Protein AF-E9FIZ4-F1 (afdb_monomer_lite)

Foldseek 3Di:
DDDDDDDDDDDDDDDDPDDDDDDDDDDDDDDDDDDDDDDDDPPVPPPPCPVQDAPPDPDPPPRHDDDDDDPVRVVCVVCPPPDPDADDDDADLVLLVVLVVLLVVLVHDDDDDDDDDPDGDPDPVSVVVSNVVVVVVSVVNSVVSNVVSVVSNVVVVVVVVVVVVVVD

Structure (mmCIF, N/CA/C/O backbone):
data_AF-E9FIZ4-F1
#
_entry.id   AF-E9FIZ4-F1
#
loop_
_atom_site.group_PDB
_atom_site.id
_atom_site.type_symbol
_atom_site.label_atom_id
_atom_site.label_alt_id
_atom_site.label_comp_id
_atom_site.label_asym_id
_atom_site.label_entity_id
_atom_site.label_seq_id
_atom_site.pdbx_PDB_ins_code
_atom_site.Cartn_x
_atom_site.Cartn_y
_atom_site.Cartn_z
_atom_site.occupancy
_atom_site.B_iso_or_equiv
_atom_site.auth_seq_id
_atom_site.auth_comp_id
_atom_site.auth_asym_id
_atom_site.auth_atom_id
_atom_site.pdbx_PDB_model_num
ATOM 1 N N . MET A 1 1 ? 46.064 37.809 -17.741 1.00 36.31 1 MET A N 1
ATOM 2 C CA . MET A 1 1 ? 46.437 38.230 -19.110 1.00 36.31 1 MET A CA 1
ATOM 3 C C . MET A 1 1 ? 45.950 37.196 -20.114 1.00 36.31 1 MET A C 1
ATOM 5 O O . MET A 1 1 ? 46.242 36.027 -19.935 1.00 36.31 1 MET A O 1
ATOM 9 N N . LYS A 1 2 ? 45.262 37.695 -21.153 1.00 41.84 2 LYS A N 1
ATOM 10 C CA . LYS A 1 2 ? 44.956 37.106 -22.474 1.00 41.84 2 LYS A CA 1
ATOM 11 C C . LYS A 1 2 ? 43.984 35.915 -22.543 1.00 41.84 2 LYS A C 1
ATOM 13 O O . LYS A 1 2 ? 44.364 34.755 -22.507 1.00 41.84 2 LYS A O 1
ATOM 18 N N . ASN A 1 3 ? 42.730 36.282 -22.805 1.00 49.31 3 ASN A N 1
ATOM 19 C CA . ASN A 1 3 ? 41.675 35.455 -23.389 1.00 49.31 3 ASN A CA 1
ATOM 20 C C . ASN A 1 3 ? 41.873 35.417 -24.919 1.00 49.31 3 ASN A C 1
ATOM 22 O O . ASN A 1 3 ? 42.145 36.468 -25.506 1.00 49.31 3 ASN A O 1
ATOM 26 N N . LYS A 1 4 ? 41.683 34.268 -25.578 1.00 53.50 4 LYS A N 1
ATOM 27 C CA . LYS A 1 4 ? 41.555 34.183 -27.045 1.00 53.50 4 LYS A CA 1
ATOM 28 C C . LYS A 1 4 ? 40.111 33.817 -27.390 1.00 53.50 4 LYS A C 1
ATOM 30 O O . LYS A 1 4 ? 39.631 32.753 -27.019 1.00 53.50 4 LYS A O 1
ATOM 35 N N . LYS A 1 5 ? 39.417 34.747 -28.046 1.00 56.50 5 LYS A N 1
ATOM 36 C CA . LYS A 1 5 ? 38.071 34.590 -28.607 1.00 56.50 5 LYS A CA 1
ATOM 37 C C . LYS A 1 5 ? 38.261 34.303 -30.093 1.00 56.50 5 LYS A C 1
ATOM 39 O O . LYS A 1 5 ? 38.723 35.186 -30.810 1.00 56.50 5 LYS A O 1
ATOM 44 N N . GLU A 1 6 ? 37.925 33.104 -30.545 1.00 53.69 6 GLU A N 1
ATOM 45 C CA . GLU A 1 6 ? 37.836 32.816 -31.975 1.00 53.69 6 GLU A CA 1
ATOM 46 C C . GLU A 1 6 ? 36.367 32.878 -32.386 1.00 53.69 6 GLU A C 1
ATOM 48 O O . GLU A 1 6 ? 35.551 32.028 -32.048 1.00 53.69 6 GLU A O 1
ATOM 53 N N . VAL A 1 7 ? 36.030 33.970 -33.068 1.00 50.34 7 VAL A N 1
ATOM 54 C CA . VAL A 1 7 ? 34.823 34.100 -33.878 1.00 50.34 7 VAL A CA 1
ATOM 55 C C . VAL A 1 7 ? 35.262 33.805 -35.305 1.00 50.34 7 VAL A C 1
ATOM 57 O O . VAL A 1 7 ? 36.138 34.503 -35.816 1.00 50.34 7 VAL A O 1
ATOM 60 N N . TYR A 1 8 ? 34.653 32.822 -35.967 1.00 47.88 8 TYR A N 1
ATOM 61 C CA . TYR A 1 8 ? 34.761 32.706 -37.419 1.00 47.88 8 TYR A CA 1
ATOM 62 C C . TYR A 1 8 ? 33.387 32.474 -38.044 1.00 47.88 8 TYR A C 1
ATOM 64 O O . TYR A 1 8 ? 32.658 31.549 -37.695 1.00 47.88 8 TYR A O 1
ATOM 72 N N . GLY A 1 9 ? 33.013 33.423 -38.902 1.00 44.03 9 GLY A N 1
ATOM 73 C CA . GLY A 1 9 ? 31.667 33.626 -39.412 1.00 44.03 9 GLY A CA 1
ATOM 74 C C . GLY A 1 9 ? 31.262 32.692 -40.549 1.00 44.03 9 GLY A C 1
ATOM 75 O O . GLY A 1 9 ? 32.056 32.289 -41.397 1.00 44.03 9 GLY A O 1
ATOM 76 N N . PHE A 1 10 ? 29.959 32.439 -40.581 1.00 53.66 10 PHE A N 1
ATOM 77 C CA . PHE A 1 10 ? 29.201 31.804 -41.649 1.00 53.66 10 PHE A CA 1
ATOM 78 C C . PHE A 1 10 ? 29.316 32.620 -42.952 1.00 53.66 10 PHE A C 1
ATOM 80 O O . PHE A 1 10 ? 28.693 33.676 -43.089 1.00 53.66 10 PHE A O 1
ATOM 87 N N . ARG A 1 11 ? 30.100 32.153 -43.935 1.00 57.00 11 ARG A N 1
ATOM 88 C CA . ARG A 1 11 ? 30.081 32.738 -45.285 1.00 57.00 11 ARG A CA 1
ATOM 89 C C . ARG A 1 11 ? 28.935 32.124 -46.085 1.00 57.00 11 ARG A C 1
ATOM 91 O O . ARG A 1 11 ? 29.021 30.997 -46.561 1.00 57.00 11 ARG A O 1
ATOM 98 N N . LY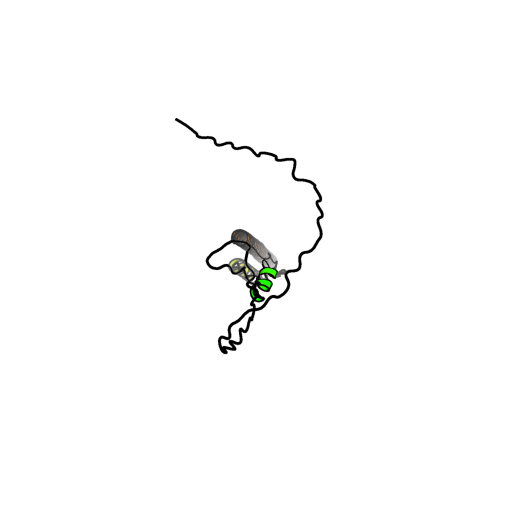S A 1 12 ? 27.856 32.893 -46.249 1.00 53.66 12 LYS A N 1
ATOM 99 C CA . LYS A 1 12 ? 26.818 32.635 -47.252 1.00 53.66 12 LYS A CA 1
ATOM 100 C C . LYS A 1 12 ? 27.451 32.648 -48.647 1.00 53.66 12 LYS A C 1
ATOM 102 O O . LYS A 1 12 ? 27.859 33.708 -49.107 1.00 53.66 12 LYS A O 1
ATOM 107 N N . SER A 1 13 ? 27.443 31.513 -49.338 1.00 53.84 13 SER A N 1
ATOM 108 C CA . SER A 1 13 ? 27.455 31.493 -50.801 1.00 53.84 13 SER A CA 1
ATOM 109 C C . SER A 1 13 ? 26.011 31.325 -51.276 1.00 53.84 13 SER A C 1
ATOM 111 O O . SER A 1 13 ? 25.414 30.255 -51.177 1.00 53.84 13 SER A O 1
ATOM 113 N N . LYS A 1 14 ? 25.411 32.436 -51.712 1.00 54.66 14 LYS A N 1
ATOM 114 C CA . LYS A 1 14 ? 24.344 32.417 -52.719 1.00 54.66 14 LYS A CA 1
ATOM 115 C C . LYS A 1 14 ? 25.067 32.225 -54.064 1.00 54.66 14 LYS A C 1
ATOM 117 O O . LYS A 1 14 ? 26.124 32.820 -54.212 1.00 54.66 14 LYS A O 1
ATOM 122 N N . VAL A 1 15 ? 24.477 31.502 -55.024 1.00 52.56 15 VAL A N 1
ATOM 123 C CA . VAL A 1 15 ? 24.995 31.203 -56.393 1.00 52.56 15 VAL A CA 1
ATOM 124 C C . VAL A 1 15 ? 25.600 29.796 -56.570 1.00 52.56 15 VAL A C 1
ATOM 126 O O . VAL A 1 15 ? 26.749 29.628 -56.947 1.00 52.56 15 VAL A O 1
ATOM 129 N N . ALA A 1 16 ? 24.789 28.757 -56.361 1.00 49.59 16 ALA A N 1
ATOM 130 C CA . ALA A 1 16 ? 24.933 27.489 -57.099 1.00 49.59 16 ALA A CA 1
ATOM 131 C C . ALA A 1 16 ? 23.570 26.792 -57.288 1.00 49.59 16 ALA A C 1
ATOM 133 O O . ALA A 1 16 ? 23.456 25.571 -57.299 1.00 49.59 16 ALA A O 1
ATOM 134 N N . LYS A 1 17 ? 22.503 27.595 -57.401 1.00 52.12 17 LYS A N 1
ATOM 135 C CA . LYS A 1 17 ? 21.249 27.154 -58.013 1.00 52.12 17 LYS A CA 1
ATOM 136 C C . LYS A 1 17 ? 21.387 27.391 -59.518 1.00 52.12 17 LYS A C 1
ATOM 138 O O . LYS A 1 17 ? 21.849 28.458 -59.903 1.00 52.12 17 LYS A O 1
ATOM 143 N N . THR A 1 18 ? 20.938 26.404 -60.293 1.00 53.62 18 THR A N 1
ATOM 144 C CA . THR A 1 18 ? 20.636 26.434 -61.735 1.00 53.62 18 THR A CA 1
ATOM 145 C C . THR A 1 18 ? 21.815 26.620 -62.696 1.00 53.62 18 THR A C 1
ATOM 147 O O . THR A 1 18 ? 22.235 27.748 -62.916 1.00 53.62 18 THR A O 1
ATOM 150 N N . LEU A 1 19 ? 22.220 25.553 -63.400 1.00 45.31 19 LEU A N 1
ATOM 151 C CA . LEU A 1 19 ? 22.105 25.554 -64.864 1.00 45.31 19 LEU A CA 1
ATOM 152 C C . LEU A 1 19 ? 22.167 24.140 -65.463 1.00 45.31 19 LEU A C 1
ATOM 154 O O . LEU A 1 19 ? 23.036 23.334 -65.153 1.00 45.31 19 LEU A O 1
ATOM 158 N N . CYS A 1 20 ? 21.187 23.897 -66.324 1.00 45.00 20 CYS A N 1
ATOM 159 C CA . CYS A 1 20 ? 21.021 22.790 -67.247 1.00 45.00 20 CYS A CA 1
ATOM 160 C C . CYS A 1 20 ? 22.150 22.770 -68.296 1.00 45.00 20 CYS A C 1
ATOM 162 O O . CYS A 1 20 ? 22.562 23.827 -68.768 1.00 45.00 20 CYS A O 1
ATOM 164 N N . GLY A 1 21 ? 22.607 21.583 -68.693 1.00 42.91 21 GLY A N 1
ATOM 165 C CA . GLY A 1 21 ? 23.596 21.403 -69.755 1.00 42.91 21 GLY A CA 1
ATOM 166 C C . GLY A 1 21 ? 23.558 19.980 -70.295 1.00 42.91 21 GLY A C 1
ATOM 167 O O . GLY A 1 21 ? 24.351 19.136 -69.897 1.00 42.91 21 GLY A O 1
ATOM 168 N N . ALA A 1 22 ? 22.590 19.712 -71.165 1.00 52.09 22 ALA A N 1
ATOM 169 C CA . ALA A 1 22 ? 22.526 18.507 -71.976 1.00 52.09 22 ALA A CA 1
ATOM 170 C C . ALA A 1 22 ? 23.715 18.441 -72.947 1.00 52.09 22 ALA A C 1
ATOM 172 O O . ALA A 1 22 ? 23.890 19.387 -73.707 1.00 52.09 22 ALA A O 1
ATOM 173 N N . VAL A 1 23 ? 24.443 17.318 -72.999 1.00 45.47 23 VAL A N 1
ATOM 174 C CA . VAL A 1 23 ? 25.047 16.805 -74.244 1.00 45.47 23 VAL A CA 1
ATOM 175 C C . VAL A 1 23 ? 25.009 15.274 -74.225 1.00 45.47 23 VAL A C 1
ATOM 177 O O . VAL A 1 23 ? 25.690 14.605 -73.453 1.00 45.47 23 VAL A O 1
ATOM 180 N N . LEU A 1 24 ? 24.146 14.761 -75.094 1.00 38.09 24 LEU A N 1
ATOM 181 C CA . LEU A 1 24 ? 24.074 13.400 -75.609 1.00 38.09 24 LEU A CA 1
ATOM 182 C C . LEU A 1 24 ? 25.295 13.098 -76.497 1.00 38.09 24 LEU A C 1
ATOM 184 O O . LEU A 1 24 ? 25.720 13.977 -77.241 1.00 38.09 24 LEU A O 1
ATOM 188 N N . GLY A 1 25 ? 25.730 11.834 -76.552 1.00 33.06 25 GLY A N 1
ATOM 189 C CA . GLY A 1 25 ? 26.159 11.242 -77.829 1.00 33.06 25 GLY A CA 1
ATOM 190 C C . GLY A 1 25 ? 27.569 10.644 -77.927 1.00 33.06 25 GLY A C 1
ATOM 191 O O . GLY A 1 25 ? 28.552 11.358 -78.066 1.00 33.06 25 GLY A O 1
ATOM 192 N N . THR A 1 26 ? 27.591 9.308 -78.014 1.00 43.41 26 THR A N 1
ATOM 193 C CA . THR A 1 26 ? 28.370 8.478 -78.964 1.00 43.41 26 THR A CA 1
ATOM 194 C C . THR A 1 26 ? 29.905 8.524 -78.970 1.00 43.41 26 THR A C 1
ATOM 196 O O . THR A 1 26 ? 30.495 9.443 -79.526 1.00 43.41 26 THR A O 1
ATOM 199 N N . ALA A 1 27 ? 30.532 7.404 -78.580 1.00 41.25 27 ALA A N 1
ATOM 200 C CA . ALA A 1 27 ? 31.643 6.806 -79.335 1.00 41.25 27 ALA A CA 1
ATOM 201 C C . ALA A 1 27 ? 31.800 5.307 -78.999 1.00 41.25 27 ALA A C 1
ATOM 203 O O . ALA A 1 27 ? 32.173 4.935 -77.890 1.00 41.25 27 ALA A O 1
ATOM 204 N N . LEU A 1 28 ? 31.484 4.459 -79.981 1.00 43.44 28 LEU A N 1
ATOM 205 C CA . LEU A 1 28 ? 31.839 3.040 -80.052 1.00 43.44 28 LEU A CA 1
ATOM 206 C C . LEU A 1 28 ? 33.368 2.893 -80.089 1.00 43.44 28 LEU A C 1
ATOM 208 O O . LEU A 1 28 ? 34.011 3.576 -80.884 1.00 43.44 28 LEU A O 1
ATOM 212 N N . ILE A 1 29 ? 33.939 1.952 -79.333 1.00 48.03 29 ILE A N 1
ATOM 213 C CA . ILE A 1 29 ? 35.253 1.387 -79.667 1.00 48.03 29 ILE A CA 1
ATOM 214 C C . ILE A 1 29 ? 35.050 -0.095 -79.953 1.00 48.03 29 ILE A C 1
ATOM 216 O O . ILE A 1 29 ? 34.709 -0.890 -79.080 1.00 48.03 29 ILE A O 1
ATOM 220 N N . ALA A 1 30 ? 35.180 -0.397 -81.240 1.00 38.94 30 ALA A N 1
ATOM 221 C CA . ALA A 1 30 ? 35.110 -1.713 -81.831 1.00 38.94 30 ALA A CA 1
ATOM 222 C C . ALA A 1 30 ? 36.337 -2.562 -81.469 1.00 38.94 30 ALA A C 1
ATOM 224 O O . ALA A 1 30 ? 37.450 -2.057 -81.324 1.00 38.94 30 ALA A O 1
ATOM 225 N N . LEU A 1 31 ? 36.075 -3.865 -81.381 1.00 44.69 31 LEU A N 1
ATOM 226 C CA . LEU A 1 31 ? 37.006 -4.988 -81.422 1.00 44.69 31 LEU A CA 1
ATOM 227 C C . LEU A 1 31 ? 38.176 -4.771 -82.400 1.00 44.69 31 LEU A C 1
ATOM 229 O O . LEU A 1 31 ? 37.956 -4.501 -83.580 1.00 44.69 31 LEU A O 1
ATOM 233 N N . ALA A 1 32 ? 39.399 -5.007 -81.925 1.00 36.78 32 ALA A N 1
ATOM 234 C CA . ALA A 1 32 ? 40.524 -5.410 -82.760 1.00 36.78 32 ALA A CA 1
ATOM 235 C C . ALA A 1 32 ? 41.451 -6.334 -81.954 1.00 36.78 32 ALA A C 1
ATOM 237 O O . ALA A 1 32 ? 42.023 -5.947 -80.937 1.00 36.78 32 ALA A O 1
ATOM 238 N N . ASP A 1 33 ? 41.528 -7.570 -82.435 1.00 37.84 33 ASP A N 1
ATOM 239 C CA . ASP A 1 33 ? 42.342 -8.694 -81.987 1.00 37.84 33 ASP A CA 1
ATOM 240 C C . ASP A 1 33 ? 43.821 -8.369 -81.725 1.00 37.84 33 ASP A C 1
ATOM 242 O O . ASP A 1 33 ? 44.449 -7.646 -82.500 1.00 37.84 33 ASP A O 1
ATOM 246 N N . LYS A 1 34 ? 44.423 -9.059 -80.744 1.00 36.69 34 LYS A N 1
ATOM 247 C CA . LYS A 1 34 ? 45.468 -10.070 -81.015 1.00 36.69 34 LYS A CA 1
ATOM 248 C C . LYS A 1 34 ? 46.027 -10.712 -79.738 1.00 36.69 34 LYS A C 1
ATOM 250 O O . LYS A 1 34 ? 46.646 -10.023 -78.943 1.00 36.69 34 LYS A O 1
ATOM 255 N N . ALA A 1 35 ? 45.886 -12.046 -79.695 1.00 37.16 35 ALA A N 1
ATOM 256 C CA . ALA A 1 35 ? 46.833 -13.077 -79.234 1.00 37.16 35 ALA A CA 1
ATOM 257 C C . ALA A 1 35 ? 47.418 -12.929 -77.806 1.00 37.16 35 ALA A C 1
ATOM 259 O O . ALA A 1 35 ? 47.988 -11.914 -77.448 1.00 37.16 35 ALA A O 1
ATOM 260 N N . VAL A 1 36 ? 47.396 -13.938 -76.938 1.00 34.69 36 VAL A N 1
ATOM 261 C CA . VAL A 1 36 ? 47.958 -15.287 -77.108 1.00 34.69 36 VAL A CA 1
ATOM 262 C C . VAL A 1 36 ? 47.335 -16.202 -76.043 1.00 34.69 36 VAL A C 1
ATOM 264 O O . VAL A 1 36 ? 47.080 -15.774 -74.922 1.00 34.69 36 VAL A O 1
ATOM 267 N N . PHE A 1 37 ? 47.108 -17.459 -76.416 1.00 43.84 37 PHE A N 1
ATOM 268 C CA . PHE A 1 37 ? 46.655 -18.552 -75.560 1.00 43.84 37 PHE A CA 1
ATOM 269 C C . PHE A 1 37 ? 47.526 -18.737 -74.302 1.00 43.84 37 PHE A C 1
ATOM 271 O O . PHE A 1 37 ? 48.705 -19.068 -74.405 1.00 43.84 37 PHE A O 1
ATOM 278 N N . ALA A 1 38 ? 46.903 -18.592 -73.135 1.00 33.19 38 ALA A N 1
ATOM 279 C CA . ALA A 1 38 ? 47.252 -19.279 -71.893 1.00 33.19 38 ALA A CA 1
ATOM 280 C C . ALA A 1 38 ? 45.923 -19.886 -71.422 1.00 33.19 38 ALA A C 1
ATOM 282 O O . ALA A 1 38 ? 44.981 -19.156 -71.128 1.00 33.19 38 ALA A O 1
ATOM 283 N N . ASP A 1 39 ? 45.667 -21.120 -71.839 1.00 36.12 39 ASP A N 1
ATOM 284 C CA . ASP A 1 39 ? 45.890 -22.327 -71.036 1.00 36.12 39 ASP A CA 1
ATOM 285 C C . ASP A 1 39 ? 44.999 -22.341 -69.790 1.00 36.12 39 ASP A C 1
ATOM 287 O O . ASP A 1 39 ? 44.980 -21.415 -68.980 1.00 36.12 39 ASP A O 1
ATOM 291 N N . GLU A 1 40 ? 44.164 -23.367 -69.749 1.00 42.12 40 GLU A N 1
ATOM 292 C CA . GLU A 1 40 ? 42.933 -23.437 -68.983 1.00 42.12 40 GLU A CA 1
ATOM 293 C C . GLU A 1 40 ? 43.176 -23.344 -67.477 1.00 42.12 40 GLU A C 1
ATOM 295 O O . GLU A 1 40 ? 43.774 -24.226 -66.866 1.00 42.12 40 GLU A O 1
ATOM 300 N N . VAL A 1 41 ? 42.568 -22.344 -66.843 1.00 38.00 41 VAL A N 1
ATOM 301 C CA . VAL A 1 41 ? 42.044 -22.523 -65.493 1.00 38.00 41 VAL A CA 1
ATOM 302 C C . VAL A 1 41 ? 40.609 -22.024 -65.509 1.00 38.00 41 VAL A C 1
ATOM 304 O O . VAL A 1 41 ? 40.332 -20.835 -65.363 1.00 38.00 41 VAL A O 1
ATOM 307 N N . THR A 1 42 ? 39.668 -22.947 -65.698 1.00 38.56 42 THR A N 1
ATOM 308 C CA . THR A 1 42 ? 38.298 -22.779 -65.208 1.00 38.56 42 THR A CA 1
ATOM 309 C C . THR A 1 42 ? 38.341 -22.707 -63.684 1.00 38.56 42 THR A C 1
ATOM 311 O O . THR A 1 42 ? 37.969 -23.649 -62.986 1.00 38.56 42 THR A O 1
ATOM 314 N N . GLU A 1 43 ? 38.792 -21.576 -63.143 1.00 37.94 43 GLU A N 1
ATOM 315 C CA . GLU A 1 43 ? 38.344 -21.174 -61.825 1.00 37.94 43 GLU A CA 1
ATOM 316 C C . GLU A 1 43 ? 36.889 -20.790 -62.014 1.00 37.94 43 GLU A C 1
ATOM 318 O O . GLU A 1 43 ? 36.547 -19.796 -62.654 1.00 37.94 43 GLU A O 1
ATOM 323 N N . THR A 1 44 ? 36.012 -21.642 -61.495 1.00 37.72 44 THR A N 1
ATOM 324 C CA . THR A 1 44 ? 34.640 -21.254 -61.218 1.00 37.72 44 THR A CA 1
ATOM 325 C C . THR A 1 44 ? 34.735 -20.122 -60.202 1.00 37.72 44 THR A C 1
ATOM 327 O O . THR A 1 44 ? 34.695 -20.358 -58.996 1.00 37.72 44 THR A O 1
ATOM 330 N N . THR A 1 45 ? 34.915 -18.886 -60.676 1.00 40.22 45 THR A N 1
ATOM 331 C CA . THR A 1 45 ? 34.655 -17.694 -59.886 1.00 40.22 45 THR A CA 1
ATOM 332 C C . THR A 1 45 ? 33.161 -17.739 -59.623 1.00 40.22 45 THR A C 1
ATOM 334 O O . THR A 1 45 ? 32.341 -17.229 -60.381 1.00 40.22 45 THR A O 1
ATOM 337 N N . SER A 1 46 ? 32.795 -18.439 -58.552 1.00 41.00 46 SER A N 1
ATOM 338 C CA . SER A 1 46 ? 31.546 -18.214 -57.859 1.00 41.00 46 SER A CA 1
ATOM 339 C C . SER A 1 46 ? 31.646 -16.790 -57.343 1.00 41.00 46 SER A C 1
ATOM 341 O O . SER A 1 46 ? 32.021 -16.541 -56.202 1.00 41.00 46 SER A O 1
ATOM 343 N N . THR A 1 47 ? 31.357 -15.834 -58.221 1.00 41.31 47 THR A N 1
ATOM 344 C CA . THR A 1 47 ? 30.988 -14.478 -57.864 1.00 41.31 47 THR A CA 1
ATOM 345 C C . THR A 1 47 ? 29.631 -14.589 -57.177 1.00 41.31 47 THR A C 1
ATOM 347 O O . THR A 1 47 ? 28.593 -14.204 -57.700 1.00 41.31 47 THR A O 1
ATOM 350 N N . SER A 1 48 ? 29.634 -15.171 -55.978 1.00 43.06 48 SER A N 1
ATOM 351 C CA . SER A 1 48 ? 28.666 -14.818 -54.963 1.00 43.06 48 SER A CA 1
ATOM 352 C C . SER A 1 48 ? 29.072 -13.416 -54.545 1.00 43.06 48 SER A C 1
ATOM 354 O O . SER A 1 48 ? 29.805 -13.236 -53.574 1.00 43.06 48 SER A O 1
ATOM 356 N N . THR A 1 49 ? 28.679 -12.421 -55.345 1.00 42.88 49 THR A N 1
ATOM 357 C CA . THR A 1 49 ? 28.674 -11.028 -54.917 1.00 42.88 49 THR A CA 1
ATOM 358 C C . THR A 1 49 ? 27.710 -10.971 -53.746 1.00 42.88 49 THR A C 1
ATOM 360 O O . THR A 1 49 ? 26.516 -10.742 -53.904 1.00 42.88 49 THR A O 1
ATOM 363 N N . VAL A 1 50 ? 28.214 -11.259 -52.549 1.00 42.03 50 VAL A N 1
ATOM 364 C CA . VAL A 1 50 ? 27.606 -10.739 -51.339 1.00 42.03 50 VAL A CA 1
ATOM 365 C C . VAL A 1 50 ? 27.795 -9.242 -51.497 1.00 42.03 50 VAL A C 1
ATOM 367 O O . VAL A 1 50 ? 28.917 -8.751 -51.394 1.00 42.03 50 VAL A O 1
ATOM 370 N N . GLU A 1 51 ? 26.743 -8.537 -51.903 1.00 51.91 51 GLU A N 1
ATOM 371 C CA . GLU A 1 51 ? 26.743 -7.082 -51.934 1.00 51.91 51 GLU A CA 1
ATOM 372 C C . GLU A 1 51 ? 27.073 -6.607 -50.515 1.00 51.91 51 GLU A C 1
ATOM 374 O O . GLU A 1 51 ? 26.231 -6.620 -49.618 1.00 51.91 51 GLU A O 1
ATOM 379 N N . VAL A 1 52 ? 28.341 -6.267 -50.277 1.00 56.06 52 VAL A N 1
ATOM 380 C CA . VAL A 1 52 ? 28.774 -5.690 -49.009 1.00 56.06 52 VAL A CA 1
ATOM 381 C C . VAL A 1 52 ? 28.223 -4.273 -48.994 1.00 56.06 52 VAL A C 1
ATOM 383 O O . VAL A 1 52 ? 28.785 -3.363 -49.603 1.00 56.06 52 VAL A O 1
ATOM 386 N N . ALA A 1 53 ? 27.082 -4.089 -48.334 1.00 66.00 53 ALA A N 1
ATOM 387 C CA . ALA A 1 53 ? 26.569 -2.763 -48.039 1.00 66.00 53 ALA A CA 1
ATOM 388 C C . ALA A 1 53 ? 27.632 -2.020 -47.215 1.00 66.00 53 ALA A C 1
ATOM 390 O O . ALA A 1 53 ? 28.003 -2.472 -46.133 1.00 66.00 53 ALA A O 1
ATOM 391 N N . THR A 1 54 ? 28.152 -0.908 -47.735 1.00 77.69 54 THR A N 1
ATOM 392 C CA . THR A 1 54 ? 29.148 -0.068 -47.050 1.00 77.69 54 THR A CA 1
ATOM 393 C C . THR A 1 54 ? 28.511 1.237 -46.582 1.00 77.69 54 THR A C 1
ATOM 395 O O . THR A 1 54 ? 27.518 1.706 -47.137 1.00 77.69 54 THR A O 1
ATOM 398 N N . THR A 1 55 ? 29.065 1.846 -45.534 1.00 81.44 55 THR A N 1
ATOM 399 C CA . THR A 1 55 ? 28.474 3.025 -44.864 1.00 81.44 55 THR A CA 1
ATOM 400 C C . THR A 1 55 ? 28.728 4.366 -45.572 1.00 81.44 55 THR A C 1
ATOM 402 O O . THR A 1 55 ? 28.437 5.421 -45.013 1.00 81.44 55 THR A O 1
ATOM 405 N N . GLY A 1 56 ? 29.318 4.366 -46.773 1.00 84.88 56 GLY A N 1
ATOM 406 C CA . GLY A 1 56 ? 29.791 5.581 -47.459 1.00 84.88 56 GLY A CA 1
ATOM 407 C C . GLY A 1 56 ? 31.021 6.243 -46.812 1.00 84.88 56 GLY A C 1
ATOM 408 O O . GLY A 1 56 ? 31.594 7.169 -47.382 1.00 84.88 56 GLY A O 1
ATOM 409 N N . ASN A 1 57 ? 31.454 5.760 -45.645 1.00 87.25 57 ASN A N 1
ATOM 410 C CA . ASN A 1 57 ? 32.719 6.109 -45.008 1.00 87.25 57 ASN A CA 1
ATOM 411 C C . ASN A 1 57 ? 33.870 5.350 -45.700 1.00 87.25 57 ASN A C 1
ATOM 413 O O . ASN A 1 57 ? 33.775 4.125 -45.816 1.00 87.25 57 ASN A O 1
ATOM 417 N N . PRO A 1 58 ? 34.965 6.013 -46.124 1.00 86.44 58 PRO A N 1
ATOM 418 C CA . PRO A 1 58 ? 36.142 5.346 -46.682 1.00 86.44 58 PRO A CA 1
ATOM 419 C C . PRO A 1 58 ? 36.989 4.669 -45.585 1.00 86.44 58 PRO A C 1
ATOM 421 O O . PRO A 1 58 ? 38.169 4.976 -45.408 1.00 86.44 58 PRO A O 1
ATOM 424 N N . ALA A 1 59 ? 36.385 3.756 -44.822 1.00 86.69 59 ALA A N 1
ATOM 425 C CA . ALA A 1 59 ? 37.079 2.962 -43.819 1.00 86.69 59 ALA A CA 1
ATOM 426 C C . ALA A 1 59 ? 37.952 1.901 -44.503 1.00 86.69 59 ALA A C 1
ATOM 428 O O . ALA A 1 59 ? 37.480 1.133 -45.339 1.00 86.69 59 ALA A O 1
ATOM 429 N N . THR A 1 60 ? 39.233 1.845 -44.139 1.00 90.69 60 THR A N 1
ATOM 430 C CA . THR A 1 60 ? 40.180 0.842 -44.656 1.00 90.69 60 THR A CA 1
ATOM 431 C C . THR A 1 60 ? 40.155 -0.466 -43.858 1.00 90.69 60 THR A C 1
ATOM 433 O O . THR A 1 60 ? 40.823 -1.428 -44.227 1.00 90.69 60 THR A O 1
ATOM 436 N N . ASN A 1 61 ? 39.370 -0.521 -42.780 1.00 87.38 61 ASN A N 1
ATOM 437 C CA . ASN A 1 61 ? 39.128 -1.683 -41.934 1.00 87.38 61 ASN A CA 1
ATOM 438 C C . ASN A 1 61 ? 37.672 -1.652 -41.424 1.00 87.38 61 ASN A C 1
ATOM 440 O O . ASN A 1 61 ? 37.205 -0.590 -41.021 1.00 87.38 61 ASN A O 1
ATOM 444 N N . LEU A 1 62 ? 36.980 -2.801 -41.426 1.00 89.44 62 LEU A N 1
ATOM 445 C CA . LEU A 1 62 ? 35.540 -2.935 -41.110 1.00 89.44 62 LEU A CA 1
ATOM 446 C C . LEU A 1 62 ? 34.630 -2.002 -41.951 1.00 89.44 62 LEU A C 1
ATOM 448 O O . LEU A 1 62 ? 33.995 -1.094 -41.409 1.00 89.44 62 LEU A O 1
ATOM 452 N N . PRO A 1 63 ? 34.584 -2.171 -43.286 1.00 87.44 63 PRO A N 1
ATOM 453 C CA . PRO A 1 63 ? 33.753 -1.341 -44.161 1.00 87.44 63 PRO A CA 1
ATOM 454 C C . PRO A 1 63 ? 32.256 -1.694 -44.117 1.00 87.44 63 PRO A C 1
ATOM 456 O O . PRO A 1 63 ? 31.441 -0.942 -44.664 1.00 87.44 63 PRO A O 1
ATOM 459 N N . GLU A 1 64 ? 31.889 -2.827 -43.510 1.00 91.06 64 GLU A N 1
ATOM 460 C CA . GLU A 1 64 ? 30.526 -3.352 -43.502 1.00 91.06 64 GLU A CA 1
ATOM 461 C C . GLU A 1 64 ? 29.565 -2.412 -42.762 1.00 91.06 64 GLU A C 1
ATOM 463 O O . GLU A 1 64 ? 29.820 -1.951 -41.646 1.00 91.06 64 GLU A O 1
ATOM 468 N N . ALA A 1 65 ? 28.419 -2.137 -43.380 1.00 90.06 65 ALA A N 1
ATOM 469 C CA . ALA A 1 65 ? 27.326 -1.441 -42.726 1.00 90.06 65 ALA A CA 1
ATOM 470 C C . ALA A 1 65 ? 26.712 -2.290 -41.609 1.00 90.06 65 ALA A C 1
ATOM 472 O O . ALA A 1 65 ? 26.782 -3.520 -41.608 1.00 90.06 65 ALA A O 1
ATOM 473 N N . GLN A 1 66 ? 26.071 -1.614 -40.653 1.00 93.00 66 GLN A N 1
ATOM 474 C CA . GLN A 1 66 ? 25.315 -2.295 -39.611 1.00 93.00 66 GLN A CA 1
ATOM 475 C C . GLN A 1 66 ? 24.222 -3.159 -40.260 1.00 93.00 66 GLN A C 1
ATOM 477 O O . GLN A 1 66 ? 23.381 -2.649 -40.999 1.00 93.00 66 GLN A O 1
ATOM 482 N N . GLY A 1 67 ? 24.249 -4.463 -39.978 1.00 90.94 67 GLY A N 1
ATOM 483 C CA . GLY A 1 67 ? 23.250 -5.407 -40.471 1.00 90.94 67 GLY A CA 1
ATOM 484 C C . GLY A 1 67 ? 21.860 -5.171 -39.878 1.00 90.94 67 GLY A C 1
ATOM 485 O O . GLY A 1 67 ? 21.668 -4.359 -38.968 1.00 90.94 67 GLY A O 1
ATOM 486 N N . GLU A 1 68 ? 20.873 -5.914 -40.378 1.00 93.50 68 GLU A N 1
ATOM 487 C CA . GLU A 1 68 ? 19.522 -5.842 -39.834 1.00 93.50 68 GLU A CA 1
ATOM 488 C C . GLU A 1 68 ? 19.472 -6.202 -38.347 1.00 93.50 68 GLU A C 1
ATOM 490 O O . GLU A 1 68 ? 20.145 -7.109 -37.854 1.00 93.50 68 GLU A O 1
ATOM 495 N N . MET A 1 69 ? 18.600 -5.502 -37.628 1.00 94.62 69 MET A N 1
ATOM 496 C CA . MET A 1 69 ? 18.308 -5.814 -36.239 1.00 94.62 69 MET A CA 1
ATOM 497 C C . MET A 1 69 ? 17.674 -7.205 -36.124 1.00 94.62 69 MET A C 1
ATOM 499 O O . MET A 1 69 ? 16.752 -7.538 -36.875 1.00 94.62 69 MET A O 1
ATOM 503 N N . SER A 1 70 ? 18.132 -7.999 -35.153 1.00 96.38 70 SER A N 1
ATOM 504 C CA . SER A 1 70 ? 17.546 -9.313 -34.881 1.00 96.38 70 SER A CA 1
ATOM 505 C C . SER A 1 70 ? 16.063 -9.193 -34.526 1.00 96.38 70 SER A C 1
ATOM 507 O O . SER A 1 70 ? 15.618 -8.188 -33.965 1.00 96.38 70 SER A O 1
ATOM 509 N N . GLN A 1 71 ? 15.291 -10.241 -34.809 1.00 96.75 71 GLN A N 1
ATOM 510 C CA . GLN A 1 71 ? 13.862 -10.270 -34.495 1.00 96.75 71 GLN A CA 1
ATOM 511 C C . GLN A 1 71 ? 13.596 -10.038 -32.996 1.00 96.75 71 GLN A C 1
ATOM 513 O O . GLN A 1 71 ? 12.740 -9.237 -32.635 1.00 96.75 71 GLN A O 1
ATOM 518 N N . VAL A 1 72 ? 14.408 -10.643 -32.122 1.00 95.94 72 VAL A N 1
ATOM 519 C CA . VAL A 1 72 ? 14.320 -10.463 -30.662 1.00 95.94 72 VAL A CA 1
ATOM 520 C C . VAL A 1 72 ? 14.582 -9.009 -30.254 1.00 95.94 72 VAL A C 1
ATOM 522 O O . VAL A 1 72 ? 13.899 -8.480 -29.379 1.00 95.94 72 VAL A O 1
ATOM 525 N N . ALA A 1 73 ? 15.537 -8.329 -30.898 1.00 95.50 73 ALA A N 1
ATOM 526 C CA . ALA A 1 73 ? 15.803 -6.919 -30.624 1.00 95.50 73 ALA A CA 1
ATOM 527 C C . ALA A 1 73 ? 14.667 -6.013 -31.130 1.00 95.50 73 ALA A C 1
ATOM 529 O O . ALA A 1 73 ? 14.271 -5.102 -30.403 1.00 95.50 73 ALA A O 1
ATOM 530 N N . LYS A 1 74 ? 14.087 -6.300 -32.306 1.00 96.50 74 LYS A N 1
ATOM 531 C CA . LYS A 1 74 ? 12.898 -5.595 -32.824 1.00 96.50 74 LYS A CA 1
ATOM 532 C C . LYS A 1 74 ? 11.720 -5.727 -31.850 1.00 96.50 74 LYS A C 1
ATOM 534 O O . LYS A 1 74 ? 11.100 -4.730 -31.492 1.00 96.50 74 LYS A O 1
ATOM 539 N N . GLU A 1 75 ? 11.456 -6.936 -31.361 1.00 95.69 75 GLU A N 1
ATOM 540 C CA . GLU A 1 75 ? 10.379 -7.208 -30.401 1.00 95.69 75 GLU A CA 1
ATOM 541 C C . GLU A 1 75 ? 10.623 -6.554 -29.037 1.00 95.69 75 GLU A C 1
ATOM 543 O O . GLU A 1 75 ? 9.715 -5.946 -28.469 1.00 95.69 75 GLU A O 1
ATOM 548 N N . SER A 1 76 ? 11.852 -6.628 -28.519 1.00 94.31 76 SER A N 1
ATOM 549 C CA . SER A 1 76 ? 12.209 -5.994 -27.249 1.00 94.31 76 SER A CA 1
ATOM 550 C C . SER A 1 76 ? 12.095 -4.472 -27.318 1.00 94.31 76 SER A C 1
ATOM 552 O O . SER A 1 76 ? 11.659 -3.855 -26.349 1.00 94.31 76 SER A O 1
ATOM 554 N N . GLN A 1 77 ? 12.474 -3.859 -28.443 1.00 95.94 77 GLN A N 1
ATOM 555 C CA . GLN A 1 77 ? 12.332 -2.417 -28.644 1.00 95.94 77 GLN A CA 1
ATOM 556 C C . GLN A 1 77 ? 10.867 -2.014 -28.825 1.00 95.94 77 GLN A C 1
ATOM 558 O O . GLN A 1 77 ? 10.448 -1.010 -28.257 1.00 95.94 77 GLN A O 1
ATOM 563 N N . ALA A 1 78 ? 10.067 -2.818 -29.532 1.00 95.12 78 ALA A N 1
ATOM 564 C CA . ALA A 1 78 ? 8.631 -2.580 -29.680 1.00 95.12 78 ALA A CA 1
ATOM 565 C C . ALA A 1 78 ? 7.878 -2.638 -28.339 1.00 95.12 78 ALA A C 1
ATOM 567 O O . ALA A 1 78 ? 6.885 -1.939 -28.159 1.00 95.12 78 ALA A O 1
ATOM 568 N N . LYS A 1 79 ? 8.362 -3.443 -27.385 1.00 94.06 79 LYS A N 1
ATOM 569 C CA . LYS A 1 79 ? 7.802 -3.554 -26.030 1.00 94.06 79 LYS A CA 1
ATOM 570 C C . LYS A 1 79 ? 8.460 -2.625 -25.008 1.00 94.06 79 LYS A C 1
ATOM 572 O O . LYS A 1 79 ? 8.088 -2.674 -23.834 1.00 94.06 79 LYS A O 1
ATOM 577 N N . ALA A 1 80 ? 9.417 -1.785 -25.407 1.00 94.06 80 ALA A N 1
ATOM 578 C CA . ALA A 1 80 ? 10.139 -0.922 -24.480 1.00 94.06 80 ALA A CA 1
ATOM 579 C C . ALA A 1 80 ? 9.171 -0.048 -23.660 1.00 94.06 80 ALA A C 1
ATOM 581 O O . ALA A 1 80 ? 8.312 0.642 -24.201 1.00 94.06 80 ALA A O 1
ATOM 582 N N . GLY A 1 81 ? 9.305 -0.095 -22.332 1.00 89.75 81 GLY A N 1
ATOM 583 C CA . GLY A 1 81 ? 8.443 0.641 -21.401 1.00 89.75 81 GLY A CA 1
ATOM 584 C C . GLY A 1 81 ? 7.146 -0.071 -20.994 1.00 89.75 81 GLY A C 1
ATOM 585 O O . GLY A 1 81 ? 6.476 0.409 -20.075 1.00 89.75 81 GLY A O 1
ATOM 586 N N . SER A 1 82 ? 6.817 -1.216 -21.602 1.00 90.75 82 SER A N 1
ATOM 587 C CA . SER A 1 82 ? 5.695 -2.062 -21.170 1.00 90.75 82 SER A CA 1
ATOM 588 C C . SER A 1 82 ? 5.981 -2.657 -19.790 1.00 90.75 82 SER A C 1
ATOM 590 O O . SER A 1 82 ? 7.111 -3.049 -19.495 1.00 90.75 82 SER A O 1
ATOM 592 N N . LYS A 1 83 ? 4.961 -2.699 -18.929 1.00 88.94 83 LYS A N 1
ATOM 593 C CA . LYS A 1 83 ? 5.034 -3.307 -17.598 1.00 88.94 83 LYS A CA 1
ATOM 594 C C . LYS A 1 83 ? 3.933 -4.351 -17.497 1.00 88.94 83 LYS A C 1
ATOM 596 O O . LYS A 1 83 ? 2.763 -3.990 -17.452 1.00 88.94 83 LYS A O 1
ATOM 601 N N . ASP A 1 84 ? 4.321 -5.618 -17.443 1.00 86.62 84 ASP A N 1
ATOM 602 C CA . ASP A 1 84 ? 3.369 -6.736 -17.457 1.00 86.62 84 ASP A CA 1
ATOM 603 C C . ASP A 1 84 ? 3.007 -7.225 -16.044 1.00 86.62 84 ASP A C 1
ATOM 605 O O . ASP A 1 84 ? 2.148 -8.088 -15.879 1.00 86.62 84 ASP A O 1
ATOM 609 N N . SER A 1 85 ? 3.675 -6.723 -14.998 1.00 87.25 85 SER A N 1
ATOM 610 C CA . SER A 1 85 ? 3.473 -7.170 -13.614 1.00 87.25 85 SER A CA 1
ATOM 611 C C . SER A 1 85 ? 3.909 -6.123 -12.587 1.00 87.25 85 SER A C 1
ATOM 613 O O . SER A 1 85 ? 4.716 -5.238 -12.879 1.00 87.25 85 SER A O 1
ATOM 615 N N . ALA A 1 86 ? 3.389 -6.261 -11.366 1.00 90.44 86 ALA A N 1
ATOM 616 C CA . ALA A 1 86 ? 3.765 -5.476 -10.195 1.00 90.44 86 ALA A CA 1
ATOM 617 C C . ALA A 1 86 ? 4.229 -6.401 -9.062 1.00 90.44 86 ALA A C 1
ATOM 619 O O . ALA A 1 86 ? 3.773 -7.539 -8.953 1.00 90.44 86 ALA A O 1
ATOM 620 N N . LEU A 1 87 ? 5.128 -5.905 -8.212 1.00 93.81 87 LEU A N 1
ATOM 621 C CA . LEU A 1 87 ? 5.541 -6.602 -6.996 1.00 93.81 87 LEU A CA 1
ATOM 622 C C . LEU A 1 87 ? 4.587 -6.224 -5.854 1.00 93.81 87 LEU A C 1
ATOM 624 O O . LEU A 1 87 ? 4.427 -5.026 -5.600 1.00 93.81 87 LEU A O 1
ATOM 628 N N . PRO A 1 88 ? 3.959 -7.195 -5.166 1.00 92.00 88 PRO A N 1
ATOM 629 C CA . PRO A 1 88 ? 3.142 -6.897 -4.001 1.00 92.00 88 PRO A CA 1
ATOM 630 C C . PRO A 1 88 ? 4.029 -6.401 -2.857 1.00 92.00 88 PRO A C 1
ATOM 632 O O . PRO A 1 88 ? 5.149 -6.876 -2.658 1.00 92.00 88 PRO A O 1
ATOM 635 N N . VAL A 1 89 ? 3.518 -5.432 -2.105 1.00 95.00 89 VAL A N 1
ATOM 636 C CA . VAL A 1 89 ? 4.194 -4.848 -0.948 1.00 95.00 89 VAL A CA 1
ATOM 637 C C . VAL A 1 89 ? 3.220 -4.873 0.216 1.00 95.00 89 VAL A C 1
ATOM 639 O O . VAL A 1 89 ? 2.121 -4.333 0.107 1.00 95.00 89 VAL A O 1
ATOM 642 N N . GLU A 1 90 ? 3.628 -5.484 1.325 1.00 91.88 90 GLU A N 1
ATOM 643 C CA . GLU A 1 90 ? 2.794 -5.606 2.519 1.00 91.88 90 GLU A CA 1
ATOM 644 C C . GLU A 1 90 ? 3.245 -4.663 3.635 1.00 91.88 90 GLU A C 1
ATOM 646 O O . GLU A 1 90 ? 4.435 -4.438 3.864 1.00 91.88 90 GLU A O 1
ATOM 651 N N . VAL A 1 91 ? 2.258 -4.135 4.355 1.00 95.25 91 VAL A N 1
ATOM 652 C CA . VAL A 1 91 ? 2.431 -3.364 5.586 1.00 95.25 91 VAL A CA 1
ATOM 653 C C . VAL A 1 91 ? 1.756 -4.146 6.704 1.00 95.25 91 VAL A C 1
ATOM 655 O O . VAL A 1 91 ? 0.603 -4.543 6.561 1.00 95.25 91 VAL A O 1
ATOM 658 N N . SER A 1 92 ? 2.465 -4.357 7.813 1.00 95.56 92 SER A N 1
ATOM 659 C CA . SER A 1 92 ? 1.934 -5.098 8.963 1.00 95.56 92 SER A CA 1
ATOM 660 C C . SER A 1 92 ? 0.650 -4.466 9.514 1.00 95.56 92 SER A C 1
ATOM 662 O O . SER A 1 92 ? 0.615 -3.264 9.780 1.00 95.56 92 SER A O 1
ATOM 664 N N . SER A 1 93 ? -0.373 -5.295 9.732 1.00 96.19 93 SER A N 1
ATOM 665 C CA . SER A 1 93 ? -1.668 -4.944 10.336 1.00 96.19 93 SER A CA 1
ATOM 666 C C . SER A 1 93 ? -1.804 -5.387 11.798 1.00 96.19 93 SER A C 1
ATOM 668 O O . SER A 1 93 ? -2.874 -5.234 12.382 1.00 96.19 93 SER A O 1
ATOM 670 N N . ALA A 1 94 ? -0.739 -5.916 12.412 1.00 97.44 94 ALA A N 1
ATOM 671 C CA . ALA A 1 94 ? -0.814 -6.646 13.682 1.00 97.44 94 ALA A CA 1
ATOM 672 C C . ALA A 1 94 ? -1.530 -5.889 14.822 1.00 97.44 94 ALA A C 1
ATOM 674 O O . ALA A 1 94 ? -2.309 -6.487 15.567 1.00 97.44 94 ALA A O 1
ATOM 675 N N . ASP A 1 95 ? -1.304 -4.579 14.949 1.00 97.06 95 ASP A N 1
ATOM 676 C CA . ASP A 1 95 ? -1.936 -3.764 15.995 1.00 97.06 95 ASP A CA 1
ATOM 677 C C . ASP A 1 95 ? -3.442 -3.573 15.762 1.00 97.06 95 ASP A C 1
ATOM 679 O O . ASP A 1 95 ? -4.237 -3.649 16.705 1.00 97.06 95 ASP A O 1
ATOM 683 N N . LEU A 1 96 ? -3.849 -3.382 14.503 1.00 97.81 96 LEU A N 1
ATOM 684 C CA . LEU A 1 96 ? -5.255 -3.309 14.110 1.00 97.81 96 LEU A CA 1
ATOM 685 C C . LEU A 1 96 ? -5.944 -4.663 14.320 1.00 97.81 96 LEU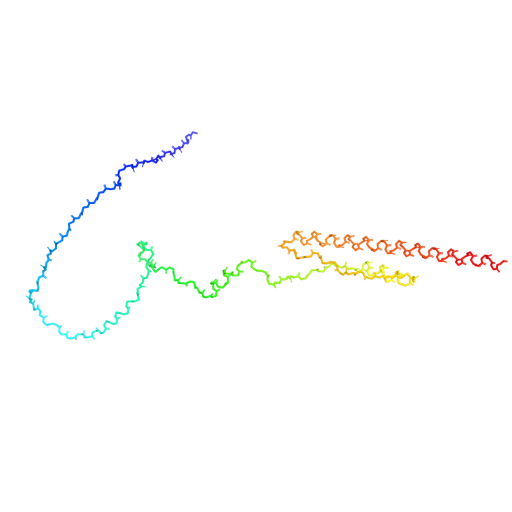 A C 1
ATOM 687 O O . LEU A 1 96 ? -7.019 -4.716 14.921 1.00 97.81 96 LEU A O 1
ATOM 691 N N . ASP A 1 97 ? -5.300 -5.758 13.916 1.00 97.62 97 ASP A N 1
ATOM 692 C CA . ASP A 1 97 ? -5.820 -7.116 14.106 1.00 97.62 97 ASP A CA 1
ATOM 693 C C . ASP A 1 97 ? -6.034 -7.429 15.591 1.00 97.62 97 ASP A C 1
ATOM 695 O O . ASP A 1 97 ? -7.069 -7.981 15.986 1.00 97.62 97 ASP A O 1
ATOM 699 N N . LYS A 1 98 ? -5.094 -7.002 16.442 1.00 97.75 98 LYS A N 1
ATOM 700 C CA . LYS A 1 98 ? -5.227 -7.112 17.893 1.00 97.75 98 LYS A CA 1
ATOM 701 C C . LYS A 1 98 ? -6.413 -6.295 18.417 1.00 97.75 98 LYS A C 1
ATOM 703 O O . LYS A 1 98 ? -7.209 -6.822 19.196 1.00 97.75 98 LYS A O 1
ATOM 708 N N . ALA A 1 99 ? -6.560 -5.034 18.004 1.00 97.81 99 ALA A N 1
ATOM 709 C CA . ALA A 1 99 ? -7.675 -4.185 18.430 1.00 97.81 99 ALA A CA 1
ATOM 710 C C . ALA A 1 99 ? -9.035 -4.782 18.021 1.00 97.81 99 ALA A C 1
ATOM 712 O O . ALA A 1 99 ? -9.975 -4.814 18.819 1.00 97.81 99 ALA A O 1
ATOM 713 N N . VAL A 1 100 ? -9.124 -5.331 16.808 1.00 98.00 100 VAL A N 1
ATOM 714 C CA . VAL A 1 100 ? -10.309 -6.036 16.303 1.00 98.00 100 VAL A CA 1
ATOM 715 C C . VAL A 1 100 ? -10.617 -7.287 17.128 1.00 98.00 100 VAL A C 1
ATOM 717 O O . VAL A 1 100 ? -11.779 -7.527 17.470 1.00 98.00 100 VAL A O 1
ATOM 720 N N . ALA A 1 101 ? -9.606 -8.085 17.477 1.00 97.94 101 ALA A N 1
ATOM 721 C CA . ALA A 1 101 ? -9.786 -9.261 18.325 1.00 97.94 101 ALA A CA 1
ATOM 722 C C . ALA A 1 101 ? -10.286 -8.886 19.733 1.00 97.94 101 ALA A C 1
ATOM 724 O O . ALA A 1 101 ? -11.214 -9.518 20.253 1.00 97.94 101 ALA A O 1
ATOM 725 N N . ASP A 1 102 ? -9.737 -7.821 20.323 1.00 97.00 102 ASP A N 1
ATOM 726 C CA . ASP A 1 102 ? -10.159 -7.299 21.627 1.00 97.00 102 ASP A CA 1
ATOM 727 C C . ASP A 1 102 ? -11.614 -6.789 21.594 1.00 97.00 102 ASP A C 1
ATOM 729 O O . ASP A 1 102 ? -12.379 -7.022 22.538 1.00 97.00 102 ASP A O 1
ATOM 733 N N . ALA A 1 103 ? -12.019 -6.132 20.502 1.00 97.56 103 ALA A N 1
A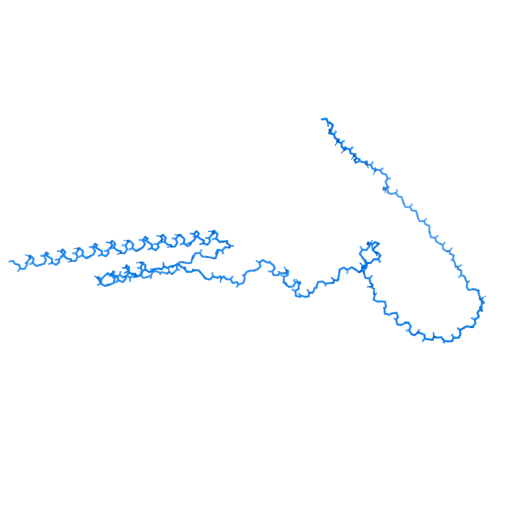TOM 734 C CA . ALA A 1 103 ? -13.385 -5.660 20.276 1.00 97.56 103 ALA A CA 1
ATOM 735 C C . ALA A 1 103 ? -14.384 -6.821 20.162 1.00 97.56 103 ALA A C 1
ATOM 737 O O . ALA A 1 103 ? -15.389 -6.852 20.881 1.00 97.56 103 ALA A O 1
ATOM 738 N N . LYS A 1 104 ? -14.077 -7.822 19.325 1.00 97.00 104 LYS A N 1
ATOM 739 C CA . LYS A 1 104 ? -14.896 -9.038 19.170 1.00 97.00 104 LYS A CA 1
ATOM 740 C C . LYS A 1 104 ? -15.053 -9.773 20.502 1.00 97.00 104 LYS A C 1
ATOM 742 O O . LYS A 1 104 ? -16.164 -10.143 20.872 1.00 97.00 104 LYS A O 1
ATOM 747 N N . SER A 1 105 ? -13.966 -9.903 21.262 1.00 96.31 105 SER A N 1
ATOM 748 C CA . SER A 1 105 ? -13.969 -10.539 22.589 1.00 96.31 105 SER A CA 1
ATOM 749 C C . SER A 1 105 ? -14.811 -9.774 23.614 1.00 96.31 105 SER A C 1
ATOM 751 O O . SER A 1 105 ? -15.376 -10.365 24.530 1.00 96.31 105 SER A O 1
ATOM 753 N N . ALA A 1 106 ? -14.935 -8.454 23.459 1.00 95.12 106 ALA A N 1
ATOM 754 C CA . ALA A 1 106 ? -15.810 -7.625 24.279 1.00 95.12 106 ALA A CA 1
ATOM 755 C C . ALA A 1 106 ? -17.293 -7.702 23.872 1.00 95.12 106 ALA A C 1
ATOM 757 O O . ALA A 1 106 ? -18.125 -7.088 24.536 1.00 95.12 106 ALA A O 1
ATOM 758 N N . GLY A 1 107 ? -17.630 -8.421 22.796 1.00 94.31 107 GLY A N 1
ATOM 759 C CA . GLY A 1 107 ? -18.980 -8.492 22.239 1.00 94.31 107 GLY A CA 1
ATOM 760 C C . GLY A 1 107 ? -19.339 -7.319 21.323 1.00 94.31 107 GLY A C 1
ATOM 761 O O . GLY A 1 107 ? -20.517 -7.119 21.029 1.00 94.31 107 GLY A O 1
ATOM 762 N N . VAL A 1 108 ? -18.354 -6.531 20.876 1.00 96.56 108 VAL A N 1
ATOM 763 C CA . VAL A 1 108 ? -18.561 -5.486 19.866 1.00 96.56 108 VAL A CA 1
ATOM 764 C C . VAL A 1 108 ? -18.656 -6.146 18.491 1.00 96.56 108 VAL A C 1
ATOM 766 O O . VAL A 1 108 ? -17.823 -6.976 18.125 1.00 96.56 108 VAL A O 1
ATOM 769 N N . LYS A 1 109 ? -19.669 -5.769 17.704 1.00 95.19 109 LYS A N 1
ATOM 770 C CA . LYS A 1 109 ? -19.782 -6.204 16.310 1.00 95.19 109 LYS A CA 1
ATOM 771 C C . LYS A 1 109 ? -18.711 -5.498 15.479 1.00 95.19 109 LYS A C 1
ATOM 773 O O . LYS A 1 109 ? -18.732 -4.276 15.379 1.00 95.19 109 LYS A O 1
ATOM 778 N N . VAL A 1 110 ? -17.826 -6.272 14.859 1.00 95.69 110 VAL A N 1
ATOM 779 C CA . VAL A 1 110 ? -16.822 -5.769 13.914 1.00 95.69 110 VAL A CA 1
ATOM 780 C C . VAL A 1 110 ? -17.180 -6.247 12.514 1.00 95.69 110 VAL A C 1
ATOM 782 O O . VAL A 1 110 ? -17.464 -7.430 12.321 1.00 95.69 110 VAL A O 1
ATOM 785 N N . VAL A 1 111 ? -17.169 -5.328 11.555 1.00 95.81 111 VAL A N 1
ATOM 786 C CA . VAL A 1 111 ? -17.341 -5.600 10.126 1.00 95.81 111 VAL A CA 1
ATOM 787 C C . VAL A 1 111 ? -16.058 -5.164 9.434 1.00 95.81 111 VAL A C 1
ATOM 789 O O . VAL A 1 111 ? -15.507 -4.123 9.778 1.00 95.81 111 VAL A O 1
ATOM 792 N N . GLN A 1 112 ? -15.561 -5.998 8.528 1.00 95.00 112 GLN A N 1
ATOM 793 C CA . GLN A 1 112 ? -14.447 -5.647 7.663 1.00 95.00 112 GLN A CA 1
ATOM 794 C C . GLN A 1 112 ? -15.023 -5.113 6.356 1.00 95.00 112 GLN A C 1
ATOM 796 O O . GLN A 1 112 ? -15.825 -5.798 5.717 1.00 95.00 112 GLN A O 1
ATOM 801 N N . ASP A 1 113 ? -14.612 -3.906 5.992 1.00 94.62 113 ASP A N 1
ATOM 802 C CA . ASP A 1 113 ? -14.967 -3.297 4.717 1.00 94.62 113 ASP A CA 1
ATOM 803 C C . ASP A 1 113 ? -14.092 -3.849 3.580 1.00 94.62 113 ASP A C 1
ATOM 805 O O . ASP A 1 113 ? -13.147 -4.615 3.795 1.00 94.62 113 ASP A O 1
ATOM 809 N N . GLU A 1 114 ? -14.417 -3.467 2.346 1.00 95.62 114 GLU A N 1
ATOM 810 C CA . GLU A 1 114 ? -13.654 -3.864 1.164 1.00 95.62 114 GLU A CA 1
ATOM 811 C C . GLU A 1 114 ? -12.183 -3.423 1.250 1.00 95.62 114 GLU A C 1
ATOM 813 O O . GLU A 1 114 ? -11.852 -2.334 1.729 1.00 95.62 114 GLU A O 1
ATOM 818 N N . THR A 1 115 ? -11.279 -4.267 0.744 1.00 94.06 115 THR A N 1
ATOM 819 C CA . THR A 1 115 ? -9.854 -3.938 0.672 1.00 94.06 115 THR A CA 1
ATOM 820 C C . THR A 1 115 ? -9.626 -2.765 -0.275 1.00 94.06 115 THR A C 1
ATOM 822 O O . THR A 1 115 ? -9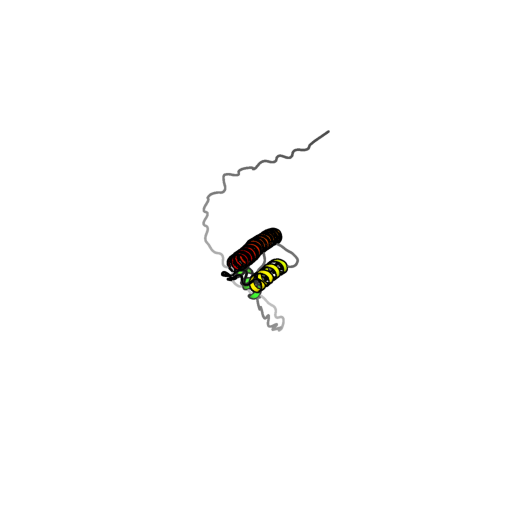.975 -2.815 -1.453 1.00 94.06 115 THR A O 1
ATOM 825 N N . LYS A 1 116 ? -8.978 -1.715 0.232 1.00 93.12 116 LYS A N 1
ATOM 826 C CA . LYS A 1 116 ? -8.644 -0.527 -0.551 1.00 93.12 116 LYS A CA 1
ATOM 827 C C . LYS A 1 116 ? -7.288 -0.678 -1.235 1.00 93.12 116 LYS A C 1
ATOM 829 O O . LYS A 1 116 ? -6.252 -0.628 -0.575 1.00 93.12 116 LYS A O 1
ATOM 834 N N . ASP A 1 117 ? -7.297 -0.784 -2.560 1.00 93.38 117 ASP A N 1
ATOM 835 C CA . ASP A 1 117 ? -6.074 -0.767 -3.363 1.00 93.38 117 ASP A CA 1
ATOM 836 C C . ASP A 1 117 ? -5.456 0.647 -3.408 1.00 93.38 117 ASP A C 1
ATOM 838 O O . ASP A 1 117 ? -6.129 1.641 -3.696 1.00 93.38 117 ASP A O 1
ATOM 842 N N . LYS A 1 118 ? -4.156 0.742 -3.107 1.00 93.25 118 LYS A N 1
ATOM 843 C CA . LYS A 1 118 ? -3.348 1.976 -3.179 1.00 93.25 118 LYS A CA 1
ATOM 844 C C . LYS A 1 118 ? -2.615 2.129 -4.523 1.00 93.25 118 LYS A C 1
ATOM 846 O O . LYS A 1 118 ? -1.901 3.116 -4.741 1.00 93.25 118 LYS A O 1
ATOM 851 N N . GLY A 1 119 ? -2.811 1.182 -5.437 1.00 93.44 119 GLY A N 1
ATOM 852 C CA . GLY A 1 119 ? -2.249 1.149 -6.778 1.00 93.44 119 GLY A CA 1
ATOM 853 C C . GLY A 1 119 ? -0.753 0.839 -6.808 1.00 93.44 119 GLY A C 1
ATOM 854 O O . GLY A 1 119 ? -0.061 0.811 -5.790 1.00 93.44 119 GLY A O 1
ATOM 855 N N . THR A 1 120 ? -0.212 0.664 -8.011 1.00 94.69 120 THR A N 1
ATOM 856 C CA . THR A 1 120 ? 1.206 0.342 -8.219 1.00 94.69 120 THR A CA 1
ATOM 857 C C . THR A 1 120 ? 2.082 1.590 -8.149 1.00 94.69 120 THR A C 1
ATOM 859 O O . THR A 1 120 ? 1.862 2.546 -8.886 1.00 94.69 120 THR A O 1
ATOM 862 N N . ALA A 1 121 ? 3.091 1.581 -7.276 1.00 95.44 121 ALA A N 1
ATOM 863 C CA . ALA A 1 121 ? 4.126 2.611 -7.264 1.00 95.44 121 ALA A CA 1
ATOM 864 C C . ALA A 1 121 ? 5.186 2.350 -8.345 1.00 95.44 121 ALA A C 1
ATOM 866 O O . ALA A 1 121 ? 5.598 1.211 -8.563 1.00 95.44 121 ALA A O 1
ATOM 867 N N . THR A 1 122 ? 5.657 3.412 -9.000 1.00 94.69 122 THR A N 1
ATOM 868 C CA . THR A 1 122 ? 6.711 3.327 -10.036 1.00 94.69 122 THR A CA 1
ATOM 869 C C . THR A 1 122 ? 8.092 3.728 -9.524 1.00 94.69 122 THR A C 1
ATOM 871 O O . THR A 1 122 ? 9.094 3.518 -10.207 1.00 94.69 122 THR A O 1
ATOM 874 N N . THR A 1 123 ? 8.154 4.281 -8.310 1.00 95.19 123 THR A N 1
ATOM 875 C CA . THR A 1 123 ? 9.390 4.705 -7.646 1.00 95.19 123 THR A CA 1
ATOM 876 C C . THR A 1 123 ? 9.426 4.225 -6.197 1.00 95.19 123 THR A C 1
ATOM 878 O O . THR A 1 123 ? 8.389 3.998 -5.571 1.00 95.19 123 THR A O 1
ATOM 881 N N . ALA A 1 124 ? 10.632 4.108 -5.636 1.00 95.56 124 ALA A N 1
ATOM 882 C CA . ALA A 1 124 ? 10.808 3.746 -4.231 1.00 95.56 124 ALA A CA 1
ATOM 883 C C . ALA A 1 124 ? 10.213 4.799 -3.277 1.00 95.56 124 ALA A C 1
ATOM 885 O O . ALA A 1 124 ? 9.635 4.441 -2.255 1.00 95.56 124 ALA A O 1
ATOM 886 N N . THR A 1 125 ? 10.310 6.087 -3.623 1.00 97.50 125 THR A N 1
ATOM 887 C CA . THR A 1 125 ? 9.765 7.185 -2.811 1.00 97.50 125 THR A CA 1
ATOM 888 C C . THR A 1 125 ? 8.241 7.154 -2.764 1.00 97.50 125 THR A C 1
ATOM 890 O O . THR A 1 125 ? 7.671 7.248 -1.682 1.00 97.50 125 THR A O 1
ATOM 893 N N . GLU A 1 126 ? 7.580 6.963 -3.910 1.00 97.25 126 GLU A N 1
ATOM 894 C CA . GLU A 1 126 ? 6.121 6.807 -3.968 1.00 97.25 126 GLU A CA 1
ATOM 895 C C . GLU A 1 126 ? 5.667 5.584 -3.155 1.00 97.25 126 GLU A C 1
ATOM 897 O O . GLU A 1 126 ? 4.699 5.657 -2.402 1.00 97.25 126 GLU A O 1
ATOM 902 N N . ASN A 1 127 ? 6.394 4.466 -3.261 1.00 97.12 127 ASN A N 1
ATOM 903 C CA . ASN A 1 127 ? 6.107 3.261 -2.486 1.00 97.12 127 ASN A CA 1
ATOM 904 C C . ASN A 1 127 ? 6.213 3.516 -0.971 1.00 97.12 127 ASN A C 1
ATOM 906 O O . ASN A 1 127 ? 5.307 3.159 -0.223 1.00 97.12 127 ASN A O 1
ATOM 910 N N . ALA A 1 128 ? 7.283 4.175 -0.517 1.00 96.56 128 ALA A N 1
ATOM 911 C CA . ALA A 1 128 ? 7.466 4.511 0.894 1.00 96.56 128 ALA A CA 1
ATOM 912 C C . ALA A 1 128 ? 6.341 5.422 1.418 1.00 96.56 128 ALA A C 1
ATOM 914 O O . ALA A 1 128 ? 5.771 5.146 2.471 1.00 96.56 128 ALA A O 1
ATOM 915 N N . GLN A 1 129 ? 5.957 6.443 0.645 1.00 97.12 129 GLN A N 1
ATOM 916 C CA . GLN A 1 129 ? 4.840 7.329 0.991 1.00 97.12 129 GLN A CA 1
ATOM 917 C C . GLN A 1 129 ? 3.524 6.557 1.141 1.00 97.12 129 GLN A C 1
ATOM 919 O O . GLN A 1 129 ? 2.839 6.705 2.152 1.00 97.12 129 GLN A O 1
ATOM 924 N N . LYS A 1 130 ? 3.193 5.678 0.184 1.00 97.12 130 LYS A N 1
ATOM 925 C CA . LYS A 1 130 ? 1.989 4.834 0.266 1.00 97.12 130 LYS A CA 1
ATOM 926 C C . LYS A 1 130 ? 2.020 3.904 1.479 1.00 97.12 130 LYS A C 1
ATOM 928 O O . LYS A 1 130 ? 0.997 3.743 2.139 1.00 97.12 130 LYS A O 1
ATOM 933 N N . GLN A 1 131 ? 3.171 3.314 1.801 1.00 97.12 131 GLN A N 1
ATOM 934 C CA . GLN A 1 131 ? 3.304 2.475 2.994 1.00 97.12 131 GLN A CA 1
ATOM 935 C C . GLN A 1 131 ? 3.081 3.266 4.283 1.00 97.12 131 GLN A C 1
ATOM 937 O O . GLN A 1 131 ? 2.415 2.770 5.188 1.00 97.12 131 GLN A O 1
ATOM 942 N N . ASP A 1 132 ? 3.601 4.487 4.378 1.00 97.25 132 ASP A N 1
ATOM 943 C CA . ASP A 1 132 ? 3.427 5.319 5.569 1.00 97.25 132 ASP A CA 1
ATOM 944 C C . ASP A 1 132 ? 1.983 5.815 5.723 1.00 97.25 132 ASP A C 1
ATOM 946 O O . ASP A 1 132 ? 1.460 5.843 6.840 1.00 97.25 132 ASP A O 1
ATOM 950 N N . GLU A 1 133 ? 1.291 6.105 4.617 1.00 96.12 133 GLU A N 1
ATOM 951 C CA . GLU A 1 133 ? -0.157 6.332 4.636 1.00 96.12 133 GLU A CA 1
ATOM 952 C C . GLU A 1 133 ? -0.920 5.118 5.177 1.00 96.12 133 GLU A C 1
ATOM 954 O O . GLU A 1 133 ? -1.794 5.290 6.024 1.00 96.12 133 GLU A O 1
ATOM 959 N N . ILE A 1 134 ? -0.594 3.903 4.714 1.00 97.06 134 ILE A N 1
ATOM 960 C CA . ILE A 1 134 ? -1.241 2.663 5.176 1.00 97.06 134 ILE A CA 1
ATOM 961 C C . ILE A 1 134 ? -0.980 2.447 6.671 1.00 97.06 134 ILE A C 1
ATOM 963 O O . ILE A 1 134 ? -1.917 2.191 7.422 1.00 97.06 134 ILE A O 1
ATOM 967 N N . LYS A 1 135 ? 0.267 2.612 7.135 1.00 96.75 135 LYS A N 1
ATOM 968 C CA . LYS A 1 135 ? 0.606 2.506 8.566 1.00 96.75 135 LYS A CA 1
ATOM 969 C C . LYS A 1 135 ? -0.186 3.504 9.407 1.00 96.75 135 LYS A C 1
ATOM 971 O O . LYS A 1 135 ? -0.705 3.144 10.461 1.00 96.75 135 LYS A O 1
ATOM 976 N N . SER A 1 136 ? -0.278 4.756 8.954 1.00 97.19 136 SER A N 1
ATOM 977 C CA . SER A 1 136 ? -1.036 5.792 9.660 1.00 97.19 136 SER A CA 1
ATOM 978 C C . SER A 1 136 ? -2.528 5.466 9.711 1.00 97.19 136 SER A C 1
ATOM 980 O O . SER A 1 136 ? -3.162 5.681 10.742 1.00 97.19 136 SER A O 1
ATOM 982 N N . ASP A 1 137 ? -3.081 4.935 8.623 1.00 97.38 137 ASP A N 1
ATOM 983 C CA . ASP A 1 137 ? -4.482 4.532 8.546 1.00 97.38 137 ASP A CA 1
ATOM 984 C C . ASP A 1 137 ? -4.789 3.364 9.493 1.00 97.38 137 ASP A C 1
ATOM 986 O O . ASP A 1 137 ? -5.699 3.467 10.312 1.00 97.38 137 ASP A O 1
ATOM 990 N N . TYR A 1 138 ? -3.965 2.311 9.491 1.00 98.00 138 TYR A N 1
ATOM 991 C CA . TYR A 1 138 ? -4.097 1.197 10.436 1.00 98.00 138 TYR A CA 1
ATOM 992 C C . TYR A 1 138 ? -4.001 1.646 11.893 1.00 98.00 138 TYR A C 1
ATOM 994 O O . TYR A 1 138 ? -4.799 1.206 12.719 1.00 98.00 138 TYR A O 1
ATOM 1002 N N . ALA A 1 139 ? -3.079 2.557 12.213 1.00 97.94 139 ALA A N 1
ATOM 1003 C CA . ALA A 1 139 ? -2.964 3.104 13.562 1.00 97.94 139 ALA A CA 1
ATOM 1004 C C . ALA A 1 139 ? -4.231 3.870 13.986 1.00 97.94 139 ALA A C 1
ATOM 1006 O O . ALA A 1 139 ? -4.704 3.706 15.111 1.00 97.94 139 ALA A O 1
ATOM 1007 N N . LYS A 1 140 ? -4.819 4.669 13.084 1.00 97.75 140 LYS A N 1
ATOM 1008 C CA . LYS A 1 140 ? -6.084 5.376 13.347 1.00 97.75 140 LYS A CA 1
ATOM 1009 C C . LYS A 1 140 ? -7.237 4.403 13.563 1.00 97.75 140 LYS A C 1
ATOM 1011 O O . LYS A 1 140 ? -7.937 4.518 14.564 1.00 97.75 140 LYS A O 1
ATOM 1016 N N . GLN A 1 141 ? -7.389 3.418 12.679 1.00 97.94 141 GLN A N 1
ATOM 1017 C CA . GLN A 1 141 ? -8.430 2.398 12.808 1.00 97.94 141 GLN A CA 1
ATOM 1018 C C . GLN A 1 141 ? -8.293 1.618 14.124 1.00 97.94 141 GLN A C 1
ATOM 1020 O O . GLN A 1 141 ? -9.284 1.389 14.816 1.00 97.94 141 GLN A O 1
ATOM 1025 N N . ALA A 1 142 ? -7.068 1.255 14.517 1.00 97.69 142 ALA A N 1
ATOM 1026 C CA . ALA A 1 142 ? -6.817 0.550 15.770 1.00 97.69 142 ALA A CA 1
ATOM 1027 C C . ALA A 1 142 ? -7.252 1.382 16.990 1.00 97.69 142 ALA A C 1
ATOM 1029 O O . ALA A 1 142 ? -7.925 0.864 17.886 1.00 97.69 142 ALA A O 1
ATOM 1030 N N . GLU A 1 143 ? -6.926 2.679 17.015 1.00 97.69 143 GLU A N 1
ATOM 1031 C CA . GLU A 1 143 ? -7.334 3.590 18.093 1.00 97.69 143 GLU A CA 1
ATOM 1032 C C . GLU A 1 143 ? -8.851 3.838 18.123 1.00 97.69 143 GLU A C 1
ATOM 1034 O O . GLU A 1 143 ? -9.454 3.871 19.201 1.00 97.69 143 GLU A O 1
ATOM 1039 N N . GLU A 1 144 ? -9.507 3.948 16.967 1.00 97.19 144 GLU A N 1
ATOM 1040 C CA . GLU A 1 144 ? -10.966 4.076 16.881 1.00 97.19 144 GLU A CA 1
ATOM 1041 C C . GLU A 1 144 ? -11.678 2.817 17.399 1.00 97.19 144 GLU A C 1
ATOM 1043 O O . GLU A 1 144 ? -12.588 2.899 18.237 1.00 97.19 144 GLU A O 1
ATOM 1048 N N . VAL A 1 145 ? -11.226 1.632 16.978 1.00 97.62 145 VAL A N 1
ATOM 1049 C CA . VAL A 1 145 ? -11.748 0.341 17.455 1.00 97.62 145 VAL A CA 1
ATOM 1050 C C . VAL A 1 145 ? -11.531 0.185 18.960 1.00 97.62 145 VAL A C 1
ATOM 1052 O O . VAL A 1 145 ? -12.437 -0.228 19.691 1.00 97.62 145 VAL A O 1
ATOM 1055 N N . LYS A 1 146 ? -10.356 0.560 19.468 1.00 97.38 146 LYS A N 1
ATOM 1056 C CA . LYS A 1 146 ? -10.057 0.524 20.903 1.00 97.38 146 LYS A CA 1
ATOM 1057 C C . LYS A 1 146 ? -10.960 1.472 21.691 1.00 97.38 146 LYS A C 1
ATOM 1059 O O . LYS A 1 146 ? -11.584 1.053 22.667 1.00 97.38 146 LYS A O 1
ATOM 1064 N N . THR A 1 147 ? -11.096 2.718 21.242 1.00 97.56 147 THR A N 1
ATOM 1065 C CA . THR A 1 147 ? -11.909 3.745 21.909 1.00 97.56 147 THR A CA 1
ATOM 1066 C C . THR A 1 147 ? -13.381 3.338 21.979 1.00 97.56 147 THR A C 1
ATOM 1068 O O . THR A 1 147 ? -14.008 3.403 23.041 1.00 97.56 147 THR A O 1
ATOM 1071 N N . THR A 1 148 ? -13.939 2.856 20.867 1.00 97.00 148 THR A N 1
ATOM 1072 C CA . THR A 1 148 ? -15.328 2.373 20.812 1.00 97.00 148 THR A CA 1
ATOM 1073 C C . THR A 1 148 ? -15.540 1.149 21.705 1.00 97.00 148 THR A C 1
ATOM 1075 O O . THR A 1 148 ? -16.541 1.071 22.425 1.00 97.00 148 THR A O 1
ATOM 1078 N N . THR A 1 149 ? -14.567 0.239 21.753 1.00 97.06 149 THR A N 1
ATOM 1079 C CA . THR A 1 149 ? -14.592 -0.941 22.628 1.00 97.06 149 THR A CA 1
ATOM 1080 C C . THR A 1 149 ? -14.560 -0.567 24.107 1.00 97.06 149 THR A C 1
ATOM 1082 O O . THR A 1 149 ? -15.331 -1.107 24.906 1.00 97.06 149 THR A O 1
ATOM 1085 N N . GLU A 1 150 ? -13.703 0.371 24.507 1.00 96.62 150 GLU A N 1
ATOM 1086 C CA . GLU A 1 150 ? -13.644 0.850 25.889 1.00 96.62 150 GLU A CA 1
ATOM 1087 C C . GLU A 1 150 ? -14.942 1.543 26.311 1.00 96.62 150 GLU A C 1
ATOM 1089 O O . GLU A 1 150 ? -15.453 1.295 27.410 1.00 96.62 150 GLU A O 1
ATOM 1094 N N . ALA A 1 151 ? -15.510 2.376 25.436 1.00 96.44 151 ALA A N 1
ATOM 1095 C CA . ALA A 1 151 ? -16.798 3.016 25.671 1.00 96.44 151 ALA A CA 1
ATOM 1096 C C . ALA A 1 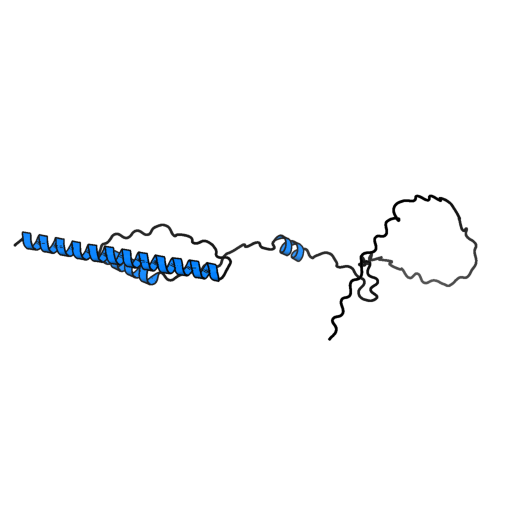151 ? -17.920 1.977 25.837 1.00 96.44 151 ALA A C 1
ATOM 1098 O O . ALA A 1 151 ? -18.726 2.080 26.767 1.00 96.44 151 ALA A O 1
ATOM 1099 N N . TYR A 1 152 ? -17.938 0.938 24.996 1.00 96.00 152 TYR A N 1
ATOM 1100 C CA . TYR A 1 152 ? -18.896 -0.161 25.099 1.00 96.00 152 TYR A CA 1
ATOM 1101 C C . TYR A 1 152 ? -18.765 -0.918 26.426 1.00 96.00 152 TYR A C 1
ATOM 1103 O O . TYR A 1 152 ? -19.762 -1.098 27.130 1.00 96.00 152 TYR A O 1
ATOM 1111 N N . LYS A 1 153 ? -17.541 -1.292 26.825 1.00 95.56 153 LYS A N 1
ATOM 1112 C CA . LYS A 1 153 ? -17.277 -1.961 28.111 1.00 95.56 153 LYS A CA 1
ATOM 1113 C C . LYS A 1 153 ? -17.776 -1.120 29.287 1.00 95.56 153 LYS A C 1
ATOM 1115 O O . LYS A 1 153 ? -18.509 -1.632 30.131 1.00 95.56 153 LYS A O 1
ATOM 1120 N N . LYS A 1 154 ? -17.451 0.178 29.321 1.00 96.38 154 LYS A N 1
ATOM 1121 C CA . LYS A 1 154 ? -17.913 1.105 30.372 1.00 96.38 154 LYS A CA 1
ATOM 1122 C C . LYS A 1 154 ? -19.440 1.193 30.416 1.00 96.38 154 LYS A C 1
ATOM 1124 O O . LYS A 1 154 ? -20.026 1.092 31.493 1.00 96.38 154 LYS A O 1
ATOM 1129 N N . LYS A 1 155 ? -20.094 1.327 29.258 1.00 95.38 155 LYS A N 1
ATOM 1130 C CA . LYS A 1 155 ? -21.560 1.386 29.160 1.00 95.38 155 LYS A CA 1
ATOM 1131 C C . LYS A 1 155 ? -22.215 0.086 29.631 1.00 95.38 155 LYS A C 1
ATOM 1133 O O . LYS A 1 155 ? -23.169 0.144 30.400 1.00 95.38 155 LYS A O 1
ATOM 1138 N N . SER A 1 156 ? -21.683 -1.066 29.225 1.00 93.44 156 SER A N 1
ATOM 1139 C CA . SER A 1 156 ? -22.162 -2.388 29.644 1.00 93.44 156 SER A CA 1
ATOM 1140 C C . SER A 1 156 ? -22.073 -2.570 31.165 1.00 93.44 156 SER A C 1
ATOM 1142 O O . SER A 1 156 ? -23.061 -2.916 31.814 1.00 93.44 156 SER A O 1
ATOM 1144 N N . GLN A 1 157 ? -20.931 -2.219 31.766 1.00 94.25 157 GLN A N 1
ATOM 1145 C CA . GLN A 1 157 ? -20.752 -2.274 33.221 1.00 94.25 157 GLN A CA 1
ATOM 1146 C C . GLN A 1 157 ? -21.692 -1.313 33.960 1.00 94.25 157 GLN A C 1
ATOM 1148 O O . GLN A 1 157 ? -22.283 -1.679 34.976 1.00 94.25 157 GLN A O 1
ATOM 1153 N N . LEU A 1 158 ? -21.883 -0.096 33.438 1.00 96.12 158 LEU A N 1
ATOM 1154 C CA . LEU A 1 158 ? -22.802 0.879 34.023 1.00 96.12 158 LEU A CA 1
ATOM 1155 C C . LEU A 1 158 ? -24.256 0.385 33.994 1.00 96.12 158 LEU A C 1
ATOM 1157 O O . LEU A 1 158 ? -24.973 0.554 34.980 1.00 96.12 158 LEU A O 1
ATOM 1161 N N . ILE A 1 159 ? -24.692 -0.226 32.887 1.00 94.50 159 ILE A N 1
ATOM 1162 C CA . ILE A 1 159 ? -26.029 -0.827 32.769 1.00 94.50 159 ILE A CA 1
ATOM 1163 C C . ILE A 1 159 ? -26.191 -1.942 33.804 1.00 94.50 159 ILE A C 1
ATOM 1165 O O . ILE A 1 159 ? -27.162 -1.932 34.560 1.00 94.50 159 ILE A O 1
ATOM 1169 N N . ARG A 1 160 ? -25.207 -2.843 33.911 1.00 94.25 160 ARG A N 1
ATOM 1170 C CA . ARG A 1 160 ? -25.221 -3.934 34.894 1.00 94.25 160 ARG A CA 1
ATOM 1171 C C . ARG A 1 160 ? -25.318 -3.415 36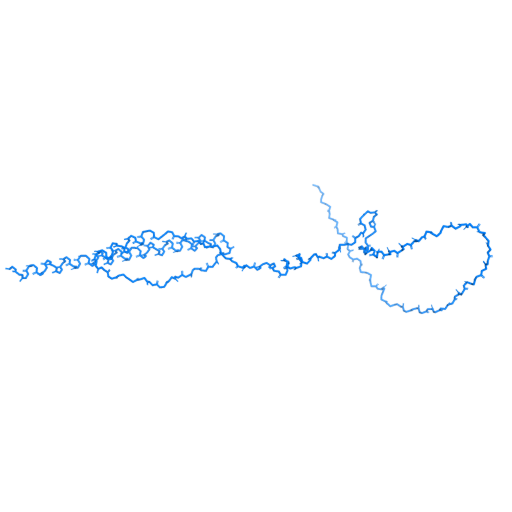.329 1.00 94.25 160 ARG A C 1
ATOM 1173 O O . ARG A 1 160 ? -26.116 -3.921 37.111 1.00 94.25 160 ARG A O 1
ATOM 1180 N N . LEU A 1 161 ? -24.552 -2.378 36.671 1.00 96.12 161 LEU A N 1
ATOM 1181 C CA . LEU A 1 161 ? -24.586 -1.777 38.005 1.00 96.12 161 LEU A CA 1
ATOM 1182 C C . LEU A 1 161 ? -25.945 -1.135 38.318 1.00 96.12 161 LEU A C 1
ATOM 1184 O O . LEU A 1 161 ? -26.447 -1.282 39.431 1.00 96.12 161 LEU A O 1
ATOM 1188 N N . LYS A 1 162 ? -26.553 -0.437 37.348 1.00 95.88 162 LYS A N 1
ATOM 1189 C CA . LYS A 1 162 ? -27.900 0.135 37.507 1.00 95.88 162 LYS A CA 1
ATOM 1190 C C . LYS A 1 162 ? -28.950 -0.954 37.734 1.00 95.88 162 LYS A C 1
ATOM 1192 O O . LYS A 1 162 ? -29.784 -0.793 38.616 1.00 95.88 162 LYS A O 1
ATOM 1197 N N . GLN A 1 163 ? -28.867 -2.061 36.998 1.00 95.12 163 GLN A N 1
ATOM 1198 C CA . GLN A 1 163 ? -29.784 -3.192 37.146 1.00 95.12 163 GLN A CA 1
ATOM 1199 C C . GLN A 1 163 ? -29.665 -3.855 38.526 1.00 95.12 163 GLN A C 1
ATOM 1201 O O . GLN A 1 163 ? -30.680 -4.108 39.166 1.00 95.12 163 GLN A O 1
ATOM 1206 N N . ILE A 1 164 ? -28.442 -4.062 39.028 1.00 96.00 164 ILE A N 1
ATOM 1207 C CA . ILE A 1 164 ? -28.221 -4.601 40.381 1.00 96.00 164 ILE A CA 1
ATOM 1208 C C . ILE A 1 164 ? -28.823 -3.671 41.440 1.00 96.00 164 ILE A C 1
ATOM 1210 O O . ILE A 1 164 ? -29.536 -4.134 42.322 1.00 96.00 164 ILE A O 1
ATOM 1214 N N . LYS A 1 165 ? -28.586 -2.356 41.336 1.00 95.94 165 LYS A N 1
ATOM 1215 C CA . LYS A 1 165 ? -29.143 -1.379 42.287 1.00 95.94 165 LYS A CA 1
ATOM 1216 C C . LYS A 1 165 ? -30.669 -1.307 42.265 1.00 95.94 165 LYS A C 1
ATOM 1218 O O . LYS A 1 165 ? -31.241 -0.977 43.285 1.00 95.94 165 LYS A O 1
ATOM 1223 N N . SER A 1 166 ? -31.317 -1.585 41.132 1.00 94.94 166 SER A N 1
ATOM 1224 C CA . SER A 1 166 ? -32.786 -1.630 41.060 1.00 94.94 166 SER A CA 1
ATOM 1225 C C . SER A 1 166 ? -33.405 -2.904 41.643 1.00 94.94 166 SER A C 1
ATOM 1227 O O . SER A 1 166 ? -34.618 -2.957 41.807 1.00 94.94 166 SER A O 1
ATOM 1229 N N . MET A 1 167 ? -32.597 -3.938 41.900 1.00 93.50 167 MET A N 1
ATOM 1230 C CA . MET A 1 167 ? -33.044 -5.220 42.461 1.00 93.50 167 MET A CA 1
ATOM 1231 C C . MET A 1 167 ? -32.852 -5.317 43.985 1.00 93.50 167 MET A C 1
ATOM 1233 O O . MET A 1 167 ? -33.267 -6.316 44.569 1.00 93.50 167 MET A O 1
ATOM 1237 N N . LEU A 1 168 ? -32.203 -4.325 44.601 1.00 89.19 168 LEU A N 1
ATOM 1238 C CA . LEU A 1 168 ? -31.986 -4.198 46.047 1.00 89.19 168 LEU A CA 1
ATOM 1239 C C . LEU A 1 168 ? -32.956 -3.168 46.625 1.00 89.19 168 LEU A C 1
ATOM 1241 O O . LEU A 1 168 ? -33.473 -3.431 47.730 1.00 89.19 168 LEU A O 1
#

Sequence (168 aa):
MKNKKEVYGFRKSKVAKTLCGAVLGTALIALADKAVFADEVTETTSTSTVEVATTGNPATNLPEAQGEMSQVAKESQAKAGSKDSALPVEVSSADLDKAVADAKSAGVKVVQDETKDKGTATTATENAQKQDEIKSDYAKQAEEVKTTTEAYKKKSQLIRLKQIKSML

pLDDT: mean 78.9, std 23.5, range [33.06, 98.0]

Radius of gyration: 44.56 Å; chains: 1; bounding box: 81×62×129 Å

Secondary structure (DSSP, 8-state):
-----------------------------------------------------B-SS--SS--BPPPPPPHHHHHHHHTTT------------HHHHHHHHHHHHTT----PPPP------SSHHHHHHHHHHHHHHHHHHHHHHHHHHHHHHHHHHHHHHHHHHHT-